Protein AF-A0A480AJV3-F1 (afdb_monomer)

Mean predicted aligned error: 17.76 Å

Structure (mmCIF, N/CA/C/O backbone):
data_AF-A0A480AJV3-F1
#
_entry.id   AF-A0A480AJV3-F1
#
loop_
_atom_site.group_PDB
_atom_site.id
_atom_site.type_symbol
_atom_site.label_atom_id
_atom_site.label_alt_id
_atom_site.label_comp_id
_atom_site.label_asym_id
_atom_site.label_entity_id
_atom_site.label_seq_id
_atom_site.pdbx_PDB_ins_code
_atom_site.Cartn_x
_atom_site.Cartn_y
_atom_site.Cartn_z
_atom_site.occupancy
_atom_site.B_iso_or_equiv
_atom_site.auth_seq_id
_atom_site.auth_comp_id
_atom_site.auth_asym_id
_atom_site.auth_atom_id
_atom_site.pdbx_PDB_model_num
ATOM 1 N N . MET A 1 1 ? 14.584 23.591 40.129 1.00 40.22 1 MET A N 1
ATOM 2 C CA . MET A 1 1 ? 14.994 22.717 39.008 1.00 40.22 1 MET A CA 1
ATOM 3 C C . MET A 1 1 ? 13.883 21.711 38.773 1.00 40.22 1 MET A C 1
ATOM 5 O O . MET A 1 1 ? 13.762 20.760 39.536 1.00 40.22 1 MET A O 1
ATOM 9 N N . ASN A 1 2 ? 13.018 21.972 37.791 1.00 44.03 2 ASN A N 1
ATOM 10 C CA . ASN A 1 2 ? 12.003 21.006 37.380 1.00 44.03 2 ASN A CA 1
ATOM 11 C C . ASN A 1 2 ? 12.729 19.828 36.737 1.00 44.03 2 ASN A C 1
ATOM 13 O O . ASN A 1 2 ? 13.434 20.005 35.747 1.00 44.03 2 ASN A O 1
ATOM 17 N N . LYS A 1 3 ? 12.602 18.644 37.340 1.00 48.44 3 LYS A N 1
ATOM 18 C CA . LYS A 1 3 ? 13.008 17.393 36.707 1.00 48.44 3 LYS A CA 1
ATOM 19 C C . LYS A 1 3 ? 12.096 17.217 35.502 1.00 48.44 3 LYS A C 1
ATOM 21 O O . LYS A 1 3 ? 10.948 16.806 35.654 1.00 48.44 3 LYS A O 1
ATOM 26 N N . GLU A 1 4 ? 12.578 17.614 34.331 1.00 54.16 4 GLU A N 1
ATOM 27 C CA . GLU A 1 4 ? 11.909 17.288 33.085 1.00 54.16 4 GLU A CA 1
ATOM 28 C C . GLU A 1 4 ? 11.774 15.771 33.028 1.00 54.16 4 GLU A C 1
ATOM 30 O O . GLU A 1 4 ? 12.743 15.019 33.149 1.00 54.16 4 GLU A O 1
ATOM 35 N N . ASN A 1 5 ? 10.522 15.337 32.973 1.00 54.91 5 ASN A N 1
ATOM 36 C CA . ASN A 1 5 ? 10.130 13.951 32.870 1.00 54.91 5 ASN A CA 1
ATOM 37 C C . ASN A 1 5 ? 10.635 13.470 31.505 1.00 54.91 5 ASN A C 1
ATOM 39 O O . ASN A 1 5 ? 9.994 13.718 30.484 1.00 54.91 5 ASN A O 1
ATOM 43 N N . LEU A 1 6 ? 11.842 12.894 31.476 1.00 60.22 6 LEU A N 1
ATOM 44 C CA . LEU A 1 6 ? 12.419 12.256 30.298 1.00 60.22 6 LEU A CA 1
ATOM 45 C C . LEU A 1 6 ? 11.498 11.093 29.928 1.00 60.22 6 LEU A C 1
ATOM 47 O O . LEU A 1 6 ? 11.652 9.975 30.410 1.00 60.22 6 LEU A O 1
ATOM 51 N N . SER A 1 7 ? 10.492 11.397 29.110 1.00 68.94 7 SER A N 1
ATOM 52 C CA . SER A 1 7 ? 9.582 10.433 28.512 1.00 68.94 7 SER A CA 1
ATOM 53 C C . SER A 1 7 ? 10.425 9.427 27.737 1.00 68.94 7 SER A C 1
ATOM 55 O O . SER A 1 7 ? 10.852 9.707 26.617 1.00 68.94 7 SER A O 1
ATOM 57 N N . VAL A 1 8 ? 10.673 8.266 28.343 1.00 78.19 8 VAL A N 1
ATOM 58 C CA . VAL A 1 8 ? 11.350 7.137 27.707 1.00 78.19 8 VAL A CA 1
ATOM 59 C C . VAL A 1 8 ? 10.588 6.819 26.426 1.00 78.19 8 VAL A C 1
ATOM 61 O O . VAL A 1 8 ? 9.407 6.471 26.459 1.00 78.19 8 VAL A O 1
ATOM 64 N N . TRP A 1 9 ? 11.243 7.015 25.283 1.00 80.44 9 TRP A N 1
ATOM 65 C CA . TRP A 1 9 ? 10.640 6.736 23.989 1.00 80.44 9 TRP A CA 1
ATOM 66 C C . TRP A 1 9 ? 10.301 5.247 23.909 1.00 80.44 9 TRP A C 1
ATOM 68 O O . TRP A 1 9 ? 11.178 4.396 24.054 1.00 80.44 9 TRP A O 1
ATOM 78 N N . ASN A 1 10 ? 9.021 4.939 23.701 1.00 83.31 10 ASN A N 1
ATOM 79 C CA . ASN A 1 10 ? 8.537 3.574 23.567 1.00 83.31 10 ASN A CA 1
ATOM 80 C C . ASN A 1 10 ? 8.103 3.325 22.111 1.00 83.31 10 ASN A C 1
ATOM 82 O O . ASN A 1 10 ? 7.113 3.919 21.679 1.00 83.31 10 ASN A O 1
ATOM 86 N N . PRO A 1 11 ? 8.780 2.433 21.362 1.00 83.12 11 PRO A N 1
ATOM 87 C CA . PRO A 1 11 ? 8.4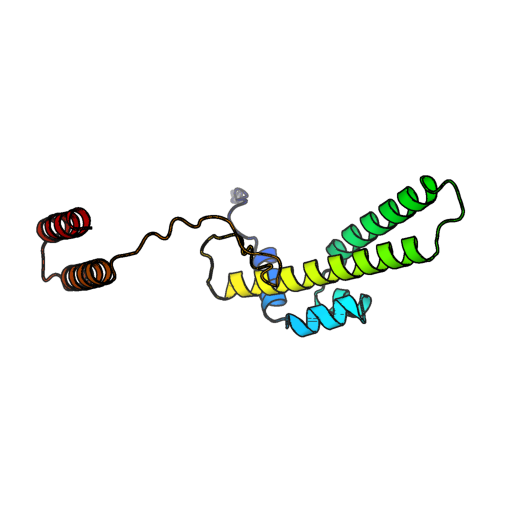28 2.129 19.973 1.00 83.12 11 PRO A CA 1
ATOM 88 C C . PRO A 1 11 ? 7.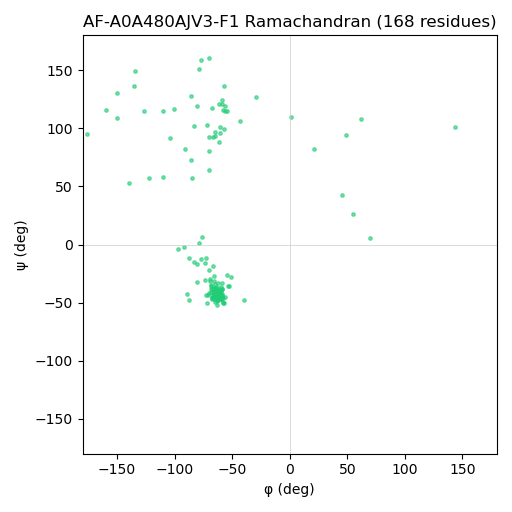069 1.434 19.815 1.00 83.12 11 PRO A C 1
ATOM 90 O O . PRO A 1 11 ? 6.520 1.414 18.716 1.00 83.12 11 PRO A O 1
ATOM 93 N N . PHE A 1 12 ? 6.528 0.847 20.884 1.00 86.06 12 PHE A N 1
ATOM 94 C CA . PHE A 1 12 ? 5.251 0.132 20.861 1.00 86.06 12 PHE A CA 1
ATOM 95 C C . PHE A 1 12 ? 4.048 1.046 21.102 1.00 86.06 12 PHE A C 1
ATOM 97 O O . PHE A 1 12 ? 2.912 0.626 20.890 1.00 86.06 12 PHE A O 1
ATOM 104 N N . VAL A 1 13 ? 4.278 2.290 21.536 1.00 84.38 13 VAL A N 1
ATOM 105 C CA . VAL A 1 13 ? 3.211 3.268 21.760 1.00 84.38 13 VAL A CA 1
ATOM 106 C C . VAL A 1 13 ? 3.160 4.213 20.559 1.00 84.38 13 VAL A C 1
ATOM 108 O O . VAL A 1 13 ? 4.121 4.948 20.325 1.00 84.38 13 VAL A O 1
ATOM 111 N N . PRO A 1 14 ? 2.054 4.230 19.791 1.00 83.12 14 PRO A N 1
ATOM 112 C CA . PRO A 1 14 ? 1.900 5.149 18.673 1.00 83.12 14 PRO A CA 1
ATOM 113 C C . PRO A 1 14 ? 2.038 6.596 19.139 1.00 83.12 14 PRO A C 1
ATOM 115 O O . PRO A 1 14 ? 1.448 6.999 20.146 1.00 83.12 14 PRO A O 1
ATOM 118 N N . SER A 1 15 ? 2.777 7.409 18.387 1.00 87.12 15 SER A N 1
ATOM 119 C CA . SER A 1 15 ? 2.854 8.833 18.692 1.00 87.12 15 SER A CA 1
ATOM 120 C C . SER A 1 15 ? 1.520 9.527 18.383 1.00 87.12 15 SER A C 1
ATOM 122 O O . SER A 1 15 ? 0.722 9.058 17.568 1.00 87.12 15 SER A O 1
ATOM 124 N N . LYS A 1 16 ? 1.292 10.716 18.961 1.00 87.06 16 LYS A N 1
ATOM 12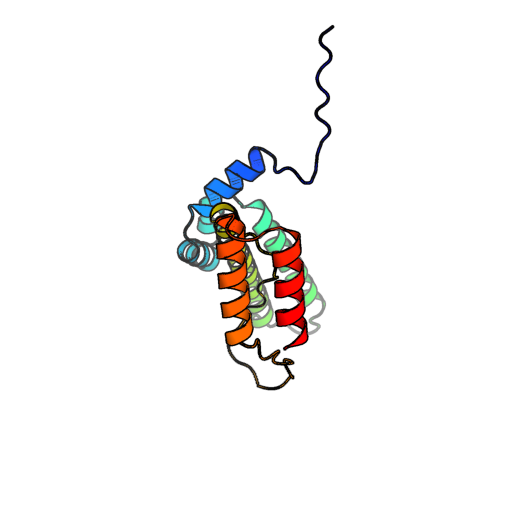5 C CA . LYS A 1 16 ? 0.123 11.557 18.620 1.00 87.06 16 LYS A CA 1
ATOM 126 C C . LYS A 1 16 ? 0.013 11.814 17.112 1.00 87.06 16 LYS A C 1
ATOM 128 O O . LYS A 1 16 ? -1.087 11.857 16.566 1.00 87.06 16 LYS A O 1
ATOM 133 N N . ARG A 1 17 ? 1.158 11.956 16.434 1.00 85.06 17 ARG A N 1
ATOM 134 C CA . ARG A 1 17 ? 1.228 12.129 14.978 1.00 85.06 17 ARG A CA 1
ATOM 135 C C . ARG A 1 17 ? 0.720 10.887 14.246 1.00 85.06 17 ARG A C 1
ATOM 137 O O . ARG A 1 17 ? -0.033 11.032 13.289 1.00 85.06 17 ARG A O 1
ATOM 144 N N . ASP A 1 18 ? 1.101 9.694 14.694 1.00 84.19 18 ASP A N 1
ATOM 145 C CA . ASP A 1 18 ? 0.700 8.434 14.056 1.00 84.19 18 ASP A CA 1
ATOM 146 C C . ASP A 1 18 ? -0.796 8.174 14.214 1.00 84.19 18 ASP A C 1
ATOM 148 O O . ASP A 1 18 ? -1.452 7.737 13.266 1.00 84.19 18 ASP A O 1
ATOM 152 N N . ILE A 1 19 ? -1.348 8.503 15.384 1.00 86.94 19 ILE A N 1
ATOM 153 C CA . ILE A 1 19 ? -2.785 8.404 15.660 1.00 86.94 19 ILE A CA 1
ATOM 154 C C . ILE A 1 19 ? -3.559 9.352 14.741 1.00 86.94 19 ILE A C 1
ATOM 156 O O . ILE A 1 19 ? -4.446 8.896 14.024 1.00 86.94 19 ILE A O 1
ATOM 160 N N . ASN A 1 20 ? -3.177 10.635 14.694 1.00 89.12 20 ASN A N 1
ATOM 161 C CA . ASN A 1 20 ? -3.859 11.629 13.861 1.00 89.12 20 ASN A CA 1
ATOM 162 C C . ASN A 1 20 ? -3.772 11.294 12.363 1.00 89.12 20 ASN A C 1
ATOM 164 O O . ASN A 1 20 ? -4.732 11.438 11.612 1.00 89.12 20 ASN A O 1
ATOM 168 N N . ARG A 1 21 ? -2.617 10.788 11.919 1.00 87.25 21 ARG A N 1
ATOM 169 C CA . ARG A 1 21 ? -2.447 10.347 10.534 1.00 87.25 21 ARG A CA 1
ATOM 170 C C . ARG A 1 21 ? -3.319 9.132 10.221 1.00 87.25 21 ARG A C 1
ATOM 172 O O . ARG A 1 21 ? -3.894 9.045 9.142 1.00 87.25 21 ARG A O 1
ATOM 179 N N . THR A 1 22 ? -3.413 8.184 11.150 1.00 88.38 22 THR A N 1
ATOM 180 C CA . THR A 1 22 ? -4.254 6.993 10.981 1.00 88.38 22 THR A CA 1
ATOM 181 C C . THR A 1 22 ? -5.734 7.374 10.937 1.00 88.38 22 THR A C 1
ATOM 183 O O . THR A 1 22 ? -6.457 6.851 10.091 1.00 88.38 22 THR A O 1
ATOM 186 N N . SER A 1 23 ? -6.182 8.315 11.775 1.00 88.06 23 SER A N 1
ATOM 187 C CA . SER A 1 23 ? -7.562 8.810 11.745 1.00 88.06 23 SER A CA 1
ATOM 188 C C . SER A 1 23 ? -7.902 9.542 10.455 1.00 88.06 23 SER A C 1
ATOM 190 O O . SER A 1 23 ? -8.941 9.256 9.866 1.00 88.06 23 SER A O 1
ATOM 192 N N . GLU A 1 24 ? -7.017 10.412 9.968 1.00 88.88 24 GLU A N 1
ATOM 193 C CA . GLU A 1 24 ? -7.199 11.103 8.687 1.00 88.88 24 GLU A CA 1
ATOM 194 C C . GLU A 1 24 ? -7.315 10.114 7.517 1.00 88.88 24 GLU A C 1
ATOM 196 O O . GLU A 1 24 ? -8.221 10.222 6.691 1.00 88.88 24 GLU A O 1
ATOM 201 N N . LEU A 1 25 ? -6.421 9.121 7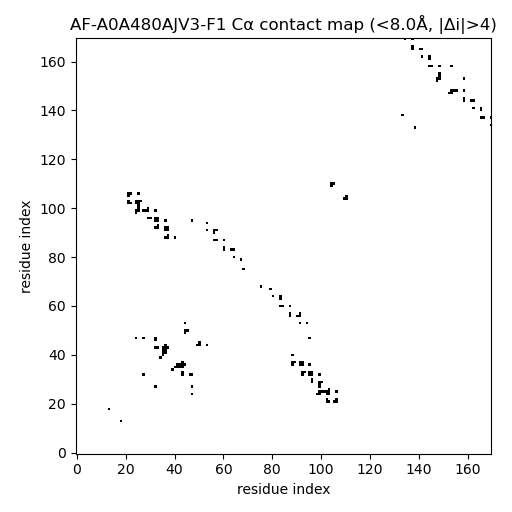.457 1.00 89.81 25 LEU A N 1
ATOM 202 C CA . LEU A 1 25 ? -6.390 8.137 6.373 1.00 89.81 25 LEU A CA 1
ATOM 203 C C . LEU A 1 25 ? -7.596 7.198 6.395 1.00 89.81 25 LEU A C 1
ATOM 205 O O . LEU A 1 25 ? -8.100 6.830 5.339 1.00 89.81 25 LEU A O 1
ATOM 209 N N . ALA A 1 26 ? -8.085 6.818 7.573 1.00 89.06 26 ALA A 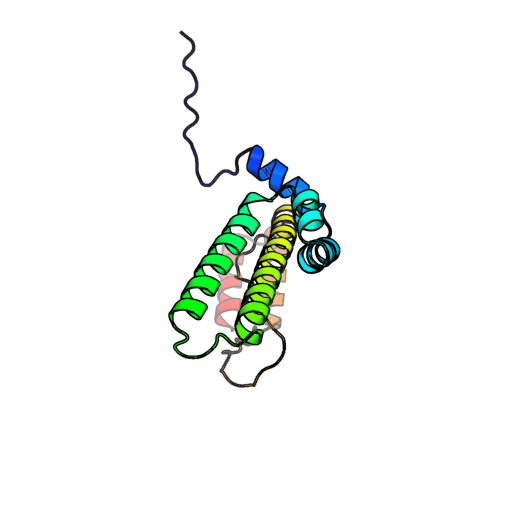N 1
ATOM 210 C CA . ALA A 1 26 ? -9.224 5.914 7.682 1.00 89.06 26 ALA A CA 1
ATOM 211 C C . ALA A 1 26 ? -10.555 6.538 7.235 1.00 89.06 26 ALA A C 1
ATOM 213 O O . ALA A 1 26 ? -11.492 5.817 6.895 1.00 89.06 26 ALA A O 1
ATOM 214 N N . GLN A 1 27 ? -10.651 7.867 7.235 1.00 89.94 27 GLN A N 1
ATOM 215 C CA . GLN A 1 27 ? -11.824 8.580 6.726 1.00 89.94 27 GLN A CA 1
ATOM 216 C C . GLN A 1 27 ? -11.859 8.626 5.190 1.00 89.94 27 GLN A C 1
ATOM 218 O O . GLN A 1 27 ? -12.882 8.979 4.603 1.00 89.94 27 GLN A O 1
ATOM 223 N N . LYS A 1 28 ? -10.755 8.276 4.518 1.00 89.12 28 LYS A N 1
ATOM 224 C CA . LYS A 1 28 ? -10.656 8.280 3.056 1.00 89.12 28 LYS A CA 1
ATOM 225 C C . LYS A 1 28 ? -11.325 7.040 2.463 1.00 89.12 28 LYS A C 1
ATOM 227 O O . LYS A 1 28 ? -11.360 5.967 3.066 1.00 89.12 28 LYS A O 1
ATOM 232 N N . ASN A 1 29 ? -11.838 7.178 1.243 1.00 89.25 29 ASN A N 1
ATOM 233 C CA . ASN A 1 29 ? -12.430 6.061 0.513 1.00 89.25 29 ASN A CA 1
ATOM 234 C C . ASN A 1 29 ? -11.335 5.290 -0.249 1.00 89.25 29 ASN A C 1
ATOM 236 O O . ASN A 1 29 ? -10.562 5.883 -1.002 1.00 89.25 29 ASN A O 1
ATOM 240 N N . GLU A 1 30 ? -11.277 3.970 -0.057 1.00 88.56 30 GLU A N 1
ATOM 241 C CA . GLU A 1 30 ? -10.304 3.071 -0.699 1.00 88.56 30 GLU A CA 1
ATOM 242 C C . GLU A 1 30 ? -10.429 3.066 -2.228 1.00 88.56 30 GLU A C 1
ATOM 244 O O . GLU A 1 30 ? -9.425 3.146 -2.931 1.00 88.56 30 GLU A O 1
ATOM 249 N N . ILE A 1 31 ? -11.660 3.027 -2.745 1.00 88.44 31 ILE A N 1
ATOM 250 C CA . ILE A 1 31 ? -11.933 3.003 -4.187 1.00 88.44 31 ILE A CA 1
ATOM 251 C C . ILE A 1 31 ? -11.518 4.337 -4.804 1.00 88.44 31 ILE A C 1
ATOM 253 O O . ILE A 1 31 ? -10.805 4.364 -5.803 1.00 88.44 31 ILE A O 1
ATOM 257 N N . LEU A 1 32 ? -11.908 5.448 -4.169 1.00 89.19 32 LEU A N 1
ATOM 258 C CA . LEU A 1 32 ? -11.545 6.785 -4.639 1.00 89.19 32 LEU A CA 1
ATOM 259 C C . LEU A 1 32 ? -10.027 6.986 -4.625 1.00 89.19 32 LEU A C 1
ATOM 261 O O . LEU A 1 32 ? -9.478 7.552 -5.562 1.00 89.19 32 LEU A O 1
ATOM 265 N N . THR A 1 33 ? -9.356 6.473 -3.592 1.00 89.62 33 THR A N 1
ATOM 266 C CA . THR A 1 33 ? -7.893 6.456 -3.494 1.00 89.62 33 THR A CA 1
ATOM 267 C C . THR A 1 33 ? -7.274 5.710 -4.671 1.00 89.62 33 THR A C 1
ATOM 269 O O . THR A 1 33 ? -6.396 6.254 -5.330 1.00 89.62 33 THR A O 1
ATOM 272 N N . GLY A 1 34 ? -7.761 4.505 -4.980 1.00 87.62 34 GLY A N 1
ATOM 273 C CA . GLY A 1 34 ? -7.268 3.723 -6.113 1.00 87.62 34 GLY A CA 1
ATOM 274 C C . GLY A 1 34 ? -7.439 4.447 -7.450 1.00 87.62 34 GLY A C 1
ATOM 275 O O . GLY A 1 34 ? -6.489 4.556 -8.221 1.00 87.62 34 GLY A O 1
ATOM 276 N N . VAL A 1 35 ? -8.625 5.008 -7.696 1.00 91.00 35 VAL A N 1
ATOM 277 C CA . VAL A 1 35 ? -8.929 5.751 -8.930 1.00 91.00 35 VAL A CA 1
ATOM 278 C C . VAL A 1 35 ? -8.047 6.992 -9.062 1.00 91.00 35 VAL A C 1
ATOM 280 O O . VAL A 1 35 ? -7.437 7.200 -10.112 1.00 91.00 35 VAL A O 1
ATOM 283 N N . LEU A 1 36 ? -7.934 7.799 -8.002 1.00 90.44 36 LEU A N 1
ATOM 284 C CA . LEU A 1 36 ? -7.083 8.988 -8.019 1.00 90.44 36 LEU A CA 1
ATOM 285 C C . LEU A 1 36 ? -5.611 8.613 -8.193 1.00 90.44 36 LEU A C 1
ATOM 287 O O . LEU A 1 36 ? -4.933 9.241 -8.989 1.00 90.44 36 LEU A O 1
ATOM 291 N N . SER A 1 37 ? -5.101 7.600 -7.496 1.00 87.12 37 SER A N 1
ATOM 292 C CA . SER A 1 37 ? -3.688 7.218 -7.595 1.00 87.12 37 SER A CA 1
ATOM 293 C C . SER A 1 37 ? -3.310 6.610 -8.948 1.00 87.12 37 SER A C 1
ATOM 295 O O . SER A 1 37 ? -2.170 6.790 -9.371 1.00 87.12 37 SER A O 1
ATOM 297 N N . PHE A 1 38 ? -4.243 5.937 -9.627 1.00 89.00 38 PHE A N 1
ATOM 298 C CA . PHE A 1 38 ? -3.983 5.288 -10.912 1.00 89.00 38 PHE A CA 1
ATOM 299 C C . PHE A 1 38 ? -4.191 6.222 -12.110 1.00 89.00 38 PHE A C 1
ATOM 301 O O . PHE A 1 38 ? -3.335 6.294 -12.987 1.00 89.00 38 PHE A O 1
ATOM 308 N N . ILE A 1 39 ? -5.313 6.950 -12.150 1.00 88.81 39 ILE A N 1
ATOM 309 C CA . ILE A 1 39 ? -5.692 7.791 -13.301 1.00 88.81 39 ILE A CA 1
ATOM 310 C C . ILE A 1 39 ? -5.115 9.202 -13.165 1.00 88.81 39 ILE A C 1
ATOM 312 O O . ILE A 1 39 ? -4.599 9.769 -14.124 1.00 88.81 39 ILE A O 1
ATOM 316 N N . PHE A 1 40 ? -5.177 9.771 -11.961 1.00 86.62 40 PHE A N 1
ATOM 317 C CA . PHE A 1 40 ? -4.766 11.145 -11.676 1.00 86.62 40 PHE A CA 1
ATOM 318 C C . PHE A 1 40 ? -3.692 11.166 -10.595 1.00 86.62 40 PHE A C 1
ATOM 320 O O . PHE A 1 40 ? -3.876 11.790 -9.551 1.00 86.62 40 PHE A O 1
ATOM 327 N N . PHE A 1 41 ? -2.577 10.469 -10.830 1.00 82.50 41 PHE A N 1
ATOM 328 C CA . PHE A 1 41 ? -1.532 10.239 -9.827 1.00 82.50 41 PHE A CA 1
ATOM 329 C C . PHE A 1 41 ? -1.230 11.457 -8.919 1.00 82.50 41 PHE A C 1
ATOM 331 O O . PHE A 1 41 ? -1.276 11.292 -7.695 1.00 82.50 41 PHE A O 1
ATOM 338 N N . PRO A 1 42 ? -1.037 12.691 -9.442 1.00 83.19 42 PRO A N 1
ATOM 339 C CA . PRO A 1 42 ? -0.823 13.874 -8.603 1.00 83.19 42 PRO A CA 1
ATOM 340 C C . PRO A 1 42 ? -1.981 14.178 -7.637 1.00 83.19 42 PRO A C 1
ATOM 342 O O . PRO A 1 42 ? -1.748 14.521 -6.479 1.00 83.19 42 PRO A O 1
ATOM 345 N N . ALA A 1 43 ? -3.229 14.011 -8.079 1.00 85.69 43 ALA A N 1
ATOM 346 C CA . ALA A 1 43 ? -4.414 14.201 -7.247 1.00 85.69 43 ALA A CA 1
ATOM 347 C C . ALA A 1 43 ? -4.478 13.168 -6.115 1.00 85.69 43 ALA A C 1
ATOM 349 O O . ALA A 1 43 ? -4.824 13.521 -4.989 1.00 85.69 43 ALA A O 1
ATOM 350 N N . GLY A 1 44 ? -4.079 11.916 -6.374 1.00 83.31 44 GLY A N 1
ATOM 351 C CA . GLY A 1 44 ? -3.955 10.891 -5.335 1.00 83.31 44 GLY A CA 1
ATOM 352 C C . GLY A 1 44 ? -2.971 11.284 -4.232 1.00 83.31 44 GLY A C 1
ATOM 353 O O . GLY A 1 44 ? -3.282 11.140 -3.050 1.00 83.31 44 GLY A O 1
ATOM 354 N N . LEU A 1 45 ? -1.822 11.864 -4.594 1.00 86.00 45 LEU A N 1
ATOM 355 C CA . LEU A 1 45 ? -0.828 12.323 -3.615 1.00 86.00 45 LEU A CA 1
ATOM 356 C C . LEU A 1 45 ? -1.365 13.427 -2.702 1.00 86.00 45 LEU A C 1
ATOM 358 O O . LEU A 1 45 ? -1.122 13.393 -1.492 1.00 86.00 45 LEU A O 1
ATOM 362 N N . ILE A 1 46 ? -2.088 14.385 -3.288 1.00 87.19 46 ILE A N 1
ATOM 363 C CA . ILE A 1 46 ? -2.705 15.506 -2.570 1.00 87.19 46 ILE A CA 1
ATOM 364 C C . ILE A 1 46 ? -3.821 14.988 -1.659 1.00 87.19 46 ILE A C 1
ATOM 366 O O . ILE A 1 46 ? -3.872 15.336 -0.482 1.00 87.19 46 ILE A O 1
ATOM 370 N N . TYR A 1 47 ? -4.673 14.098 -2.171 1.00 87.50 47 TYR A N 1
ATOM 371 C CA . TYR A 1 47 ? -5.814 13.546 -1.441 1.00 87.50 47 TYR A CA 1
ATOM 372 C C . TYR A 1 47 ? -5.415 12.806 -0.154 1.00 87.50 47 TYR A C 1
ATOM 374 O O . TYR A 1 47 ? -6.122 12.894 0.859 1.00 87.50 47 TYR A O 1
ATOM 382 N N . LEU A 1 48 ? -4.278 12.102 -0.189 1.00 85.75 48 LEU A N 1
ATOM 383 C CA . LEU A 1 48 ? -3.736 11.309 0.925 1.00 85.75 48 LEU A CA 1
ATOM 384 C C . LEU A 1 48 ? -2.674 12.041 1.748 1.00 85.75 48 LEU A C 1
ATOM 386 O O . LEU A 1 48 ? -2.175 11.476 2.725 1.00 85.75 48 LEU A O 1
ATOM 390 N N . ASN A 1 49 ? -2.290 13.256 1.340 1.00 86.56 49 ASN A N 1
ATOM 391 C CA . ASN A 1 49 ? -1.213 14.040 1.945 1.00 86.56 49 ASN A CA 1
ATOM 392 C C . ASN A 1 49 ? 0.056 13.190 2.208 1.00 86.56 49 ASN A C 1
ATOM 394 O O . ASN A 1 49 ? 0.670 13.189 3.284 1.00 86.56 49 ASN A O 1
ATOM 398 N N . ARG A 1 50 ? 0.405 12.345 1.229 1.00 82.56 50 ARG A N 1
ATOM 399 C CA . ARG A 1 50 ? 1.431 11.298 1.373 1.00 82.56 50 ARG A CA 1
ATOM 400 C C . ARG A 1 50 ? 2.300 11.185 0.129 1.00 82.56 50 ARG A C 1
ATOM 402 O O . ARG A 1 50 ? 2.500 10.100 -0.394 1.00 82.56 50 ARG A O 1
ATOM 409 N N . ALA A 1 51 ? 2.874 12.305 -0.304 1.00 82.12 51 ALA A N 1
ATOM 410 C CA . ALA A 1 51 ? 3.738 12.358 -1.486 1.00 82.12 51 ALA A CA 1
ATOM 411 C C . ALA A 1 51 ? 5.055 11.569 -1.336 1.00 82.12 51 ALA A C 1
ATOM 413 O O . ALA A 1 51 ? 5.557 11.004 -2.303 1.00 82.12 51 ALA A O 1
ATOM 414 N N . ILE A 1 52 ? 5.605 11.486 -0.119 1.00 84.38 52 ILE A N 1
ATOM 415 C CA . ILE A 1 52 ? 6.951 10.933 0.118 1.00 84.38 52 ILE A CA 1
ATOM 416 C C . ILE A 1 52 ? 7.037 9.432 -0.204 1.00 84.38 52 ILE A C 1
ATOM 418 O O . ILE A 1 52 ? 8.048 8.973 -0.727 1.00 84.38 52 ILE A O 1
ATOM 422 N N . ASN A 1 53 ? 6.004 8.644 0.108 1.00 84.12 53 ASN A N 1
ATOM 423 C CA . ASN A 1 53 ? 6.043 7.190 -0.083 1.00 84.12 53 ASN A CA 1
ATOM 424 C C . ASN A 1 53 ? 5.975 6.787 -1.568 1.00 84.12 53 ASN A C 1
ATOM 426 O O . ASN A 1 53 ? 6.866 6.064 -2.016 1.00 84.12 53 ASN A O 1
ATOM 430 N N . PRO A 1 54 ? 5.017 7.293 -2.363 1.00 82.88 54 PRO A N 1
ATOM 431 C CA . PRO A 1 54 ? 4.987 7.090 -3.807 1.00 82.88 54 PRO A CA 1
ATOM 432 C C . PRO A 1 54 ? 6.228 7.605 -4.520 1.00 82.88 54 PRO A C 1
ATOM 434 O O . PRO A 1 54 ? 6.664 6.985 -5.481 1.00 82.88 54 PRO A O 1
ATOM 437 N N . LEU A 1 55 ? 6.841 8.686 -4.025 1.00 85.88 55 LEU A N 1
ATOM 438 C CA . LEU A 1 55 ? 8.081 9.208 -4.595 1.00 85.88 55 LEU A CA 1
ATOM 439 C C . LEU A 1 55 ? 9.236 8.198 -4.499 1.00 85.88 55 LEU A C 1
ATOM 441 O O . LEU A 1 55 ? 10.057 8.121 -5.409 1.00 85.88 55 LEU A O 1
ATOM 445 N N . LYS A 1 56 ? 9.280 7.371 -3.445 1.00 88.12 56 LYS A N 1
ATOM 446 C CA . LYS A 1 56 ? 10.260 6.275 -3.342 1.00 88.12 56 LYS A CA 1
ATOM 447 C C . LYS A 1 56 ? 10.018 5.211 -4.407 1.00 88.12 56 LYS A C 1
ATOM 449 O O . LYS A 1 56 ? 10.958 4.803 -5.078 1.00 88.12 56 LYS A O 1
ATOM 454 N N . ILE A 1 57 ? 8.762 4.795 -4.581 1.00 86.50 57 ILE A N 1
ATOM 455 C CA . ILE A 1 57 ? 8.375 3.814 -5.608 1.00 86.50 57 ILE A CA 1
ATOM 456 C C . ILE A 1 57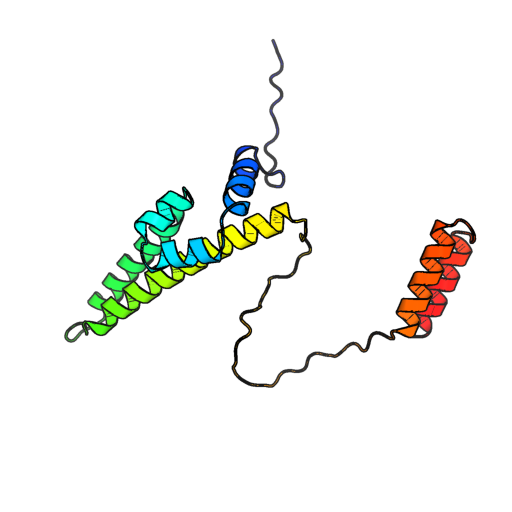 ? 8.720 4.356 -6.998 1.00 86.50 57 ILE A C 1
ATOM 458 O O . ILE A 1 57 ? 9.327 3.653 -7.800 1.00 86.50 57 ILE A O 1
ATOM 462 N N . PHE A 1 58 ? 8.438 5.635 -7.241 1.00 86.56 58 PHE A N 1
ATOM 463 C CA . PHE A 1 58 ? 8.814 6.324 -8.468 1.00 86.56 58 PHE A CA 1
ATOM 464 C C . PHE A 1 58 ? 10.337 6.314 -8.692 1.00 86.56 58 PHE A C 1
ATOM 466 O O . PHE A 1 58 ? 10.800 5.944 -9.769 1.00 86.56 58 PHE A O 1
ATOM 473 N N . GLY A 1 59 ? 11.132 6.604 -7.657 1.00 87.38 59 GLY A N 1
ATOM 474 C CA . GLY A 1 59 ? 12.592 6.494 -7.714 1.00 87.38 59 GLY A CA 1
ATOM 475 C C . GLY A 1 59 ? 13.077 5.093 -8.107 1.00 87.38 59 GLY A C 1
ATOM 476 O O . GLY A 1 59 ? 13.912 4.963 -9.002 1.00 87.38 59 GLY A O 1
ATOM 477 N N . TYR A 1 60 ? 12.508 4.036 -7.515 1.00 89.19 60 TYR A N 1
ATOM 478 C CA . TYR A 1 60 ? 12.837 2.655 -7.890 1.00 89.19 60 TYR A CA 1
ATOM 479 C C . TYR A 1 60 ? 12.466 2.339 -9.343 1.00 89.19 60 TYR A C 1
ATOM 481 O O . TYR A 1 60 ? 13.227 1.662 -10.030 1.00 89.19 60 TYR A O 1
ATOM 489 N N . THR A 1 61 ? 11.344 2.864 -9.840 1.00 87.25 61 THR A N 1
ATOM 490 C CA . THR A 1 61 ? 10.919 2.639 -11.232 1.00 87.25 61 THR A CA 1
ATOM 491 C C . THR A 1 61 ? 11.835 3.327 -12.243 1.00 87.25 61 THR A C 1
ATOM 493 O O . THR A 1 61 ? 12.114 2.757 -13.296 1.00 87.25 61 THR A O 1
ATOM 496 N N . ILE A 1 62 ? 12.380 4.503 -11.904 1.00 88.19 62 ILE A N 1
ATOM 497 C CA . ILE A 1 62 ? 13.384 5.190 -12.729 1.00 88.19 62 ILE A CA 1
ATOM 498 C C . ILE A 1 62 ? 14.666 4.362 -12.792 1.00 88.19 62 ILE A C 1
ATOM 500 O O . ILE A 1 62 ? 15.170 4.106 -13.883 1.00 88.19 62 ILE A O 1
ATOM 504 N N . ILE A 1 63 ? 15.175 3.913 -11.640 1.00 90.19 63 ILE A N 1
ATOM 505 C CA . ILE A 1 63 ? 16.397 3.096 -11.582 1.00 90.19 63 ILE A CA 1
ATOM 506 C C . ILE A 1 63 ? 16.210 1.813 -12.397 1.00 90.19 63 ILE A C 1
ATOM 508 O O . ILE A 1 63 ? 17.066 1.471 -13.209 1.00 90.19 63 ILE A O 1
ATOM 512 N N . LEU A 1 64 ? 15.068 1.139 -12.239 1.00 88.00 64 LEU A N 1
ATOM 513 C CA . LEU A 1 64 ? 14.740 -0.067 -12.995 1.00 88.00 64 LEU A CA 1
ATOM 514 C C . LEU A 1 64 ? 14.705 0.195 -14.508 1.00 88.00 64 LEU A C 1
ATOM 516 O O . LEU A 1 64 ? 15.272 -0.578 -15.274 1.00 88.00 64 LEU A O 1
ATOM 520 N N . SER A 1 65 ? 14.100 1.305 -14.937 1.00 86.31 65 SER A N 1
ATOM 521 C CA . SER A 1 65 ? 14.071 1.717 -16.346 1.00 86.31 65 SER A CA 1
ATOM 522 C C . SER A 1 65 ? 15.476 1.949 -16.910 1.00 86.31 65 SER A C 1
ATOM 524 O O . SER A 1 65 ? 15.790 1.487 -18.007 1.00 86.31 65 SER A O 1
ATOM 526 N N . VAL A 1 66 ? 16.359 2.597 -16.141 1.00 86.94 66 VAL A N 1
ATOM 527 C CA . VAL A 1 66 ? 17.761 2.810 -16.534 1.00 86.94 66 VAL A CA 1
ATOM 528 C C . VAL A 1 66 ? 18.509 1.481 -16.661 1.00 86.94 66 VAL A C 1
ATOM 530 O O . VAL A 1 66 ? 19.199 1.276 -17.656 1.00 86.94 66 VAL A O 1
ATOM 533 N N . LEU A 1 67 ? 18.339 0.558 -15.709 1.00 87.56 67 LEU A N 1
ATOM 534 C CA . LEU A 1 67 ? 18.972 -0.765 -15.761 1.00 87.56 67 LEU A CA 1
ATOM 535 C C . LEU A 1 67 ? 18.513 -1.576 -16.978 1.00 87.56 67 LEU A C 1
ATOM 537 O O . LEU A 1 67 ? 19.341 -2.176 -17.661 1.00 87.56 67 LEU A O 1
ATOM 541 N N . VAL A 1 68 ? 17.215 -1.553 -17.288 1.00 85.19 68 VAL A N 1
ATOM 542 C CA . VAL A 1 68 ? 16.651 -2.254 -18.454 1.00 85.19 68 VAL A CA 1
ATOM 543 C C . VAL A 1 68 ? 17.162 -1.658 -19.766 1.00 85.19 68 VAL A C 1
ATOM 545 O O . VAL A 1 68 ? 17.520 -2.404 -20.679 1.00 85.19 68 VAL A O 1
ATOM 548 N N . LYS A 1 69 ? 17.273 -0.325 -19.852 1.00 82.19 69 LYS A N 1
ATOM 549 C CA . LYS A 1 69 ? 17.881 0.343 -21.012 1.00 82.19 69 LYS A CA 1
ATOM 550 C C . LYS A 1 69 ? 19.361 0.004 -21.168 1.00 82.19 69 LYS A C 1
ATOM 552 O O . LYS A 1 69 ? 19.808 -0.204 -22.287 1.00 82.19 69 LYS A O 1
ATOM 557 N N . MET A 1 70 ? 20.109 -0.065 -20.068 1.00 82.75 70 MET A N 1
ATOM 558 C CA . MET A 1 70 ? 21.548 -0.343 -20.097 1.00 82.75 70 MET A CA 1
ATOM 559 C C . MET A 1 70 ? 21.859 -1.814 -20.416 1.00 82.75 70 MET A C 1
ATOM 561 O O . MET A 1 70 ? 22.883 -2.102 -21.025 1.00 82.75 70 MET A O 1
ATOM 565 N N . GLY A 1 71 ? 20.972 -2.740 -20.033 1.00 77.62 71 GLY A N 1
ATOM 566 C CA . GLY A 1 71 ? 21.083 -4.168 -20.347 1.00 77.62 71 GLY A CA 1
ATOM 567 C C . GLY A 1 71 ? 20.558 -4.570 -21.732 1.00 77.62 71 GLY A C 1
ATOM 568 O O . GLY A 1 71 ? 20.866 -5.666 -22.193 1.00 77.62 71 GLY A O 1
ATOM 569 N N . SER A 1 72 ? 19.788 -3.712 -22.411 1.00 74.06 72 SER A N 1
ATOM 570 C CA . SER A 1 72 ? 19.292 -3.987 -23.767 1.00 74.06 72 SER A CA 1
ATOM 571 C C . SER A 1 72 ? 20.351 -3.632 -24.809 1.00 74.06 72 SER A C 1
ATOM 573 O O . SER A 1 72 ? 20.548 -2.468 -25.143 1.00 74.06 72 SER A O 1
ATOM 575 N N . SER A 1 73 ? 21.041 -4.646 -25.337 1.00 63.47 73 SER A N 1
ATOM 576 C CA . SER A 1 73 ? 22.110 -4.490 -26.341 1.00 63.47 73 SER A CA 1
ATOM 577 C C . SER A 1 73 ? 21.605 -4.125 -27.747 1.00 63.47 73 SER A C 1
ATOM 579 O O . SER A 1 73 ? 22.395 -3.757 -28.612 1.00 63.47 73 SER A O 1
ATOM 581 N N . SER A 1 74 ? 20.298 -4.211 -27.986 1.00 57.00 74 SER A N 1
ATOM 582 C CA . SER A 1 74 ? 19.622 -3.858 -29.237 1.00 57.00 74 SER A CA 1
ATOM 583 C C . SER A 1 74 ? 18.377 -3.046 -28.904 1.00 57.00 74 SER A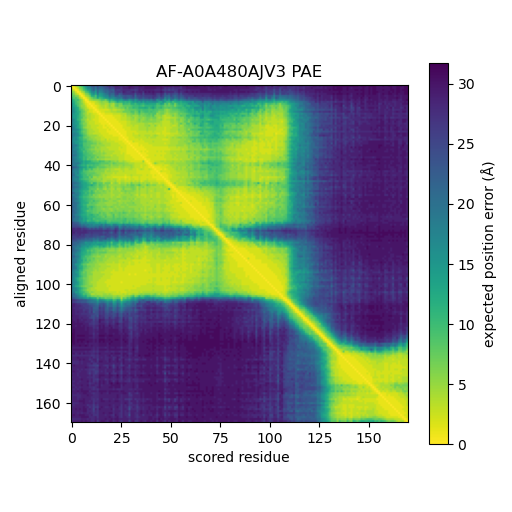 C 1
ATOM 585 O O . SER A 1 74 ? 17.695 -3.414 -27.952 1.00 57.00 74 SER A O 1
ATOM 587 N N . ASN A 1 75 ? 18.131 -1.964 -29.658 1.00 61.41 75 ASN A N 1
ATOM 588 C CA . ASN A 1 75 ? 17.022 -1.001 -29.546 1.00 61.41 75 ASN A CA 1
ATOM 589 C C . ASN A 1 75 ? 16.041 -1.265 -28.391 1.00 61.41 75 ASN A C 1
ATOM 591 O O . ASN A 1 75 ? 15.269 -2.222 -28.485 1.00 61.41 75 ASN A O 1
ATOM 595 N N . PRO A 1 76 ? 16.020 -0.425 -27.338 1.00 60.03 76 PRO A N 1
ATOM 596 C CA . PRO A 1 76 ? 15.072 -0.608 -26.249 1.00 60.03 76 PRO A CA 1
ATOM 597 C C . PRO A 1 76 ? 13.662 -0.611 -26.838 1.00 60.03 76 PRO A C 1
ATOM 599 O O . PRO A 1 76 ? 13.228 0.393 -27.400 1.00 60.03 76 PRO A O 1
ATOM 602 N N . GLU A 1 77 ? 12.960 -1.741 -26.751 1.00 64.75 77 GLU A N 1
ATOM 603 C CA . GLU A 1 77 ? 11.570 -1.789 -27.185 1.00 64.75 77 GLU A CA 1
ATOM 604 C C . GLU A 1 77 ? 10.791 -0.751 -26.371 1.00 64.75 77 GLU A C 1
ATOM 606 O O . GLU A 1 77 ? 10.808 -0.807 -25.135 1.00 64.75 77 GLU A O 1
ATOM 611 N N . GLU A 1 78 ? 10.096 0.181 -27.033 1.00 66.50 78 GLU A N 1
ATOM 612 C CA . GLU A 1 78 ? 9.237 1.184 -26.373 1.00 66.50 78 GLU A CA 1
ATOM 613 C C . GLU A 1 78 ? 8.252 0.532 -25.383 1.00 66.50 78 GLU A C 1
ATOM 615 O O . GLU A 1 78 ? 7.889 1.108 -24.351 1.00 66.50 78 GLU A O 1
ATOM 620 N N . ASN A 1 79 ? 7.884 -0.723 -25.651 1.00 74.31 79 ASN A N 1
ATOM 621 C CA . ASN A 1 79 ? 7.037 -1.557 -24.807 1.00 74.31 79 ASN A CA 1
ATOM 622 C C . ASN A 1 79 ? 7.612 -1.775 -23.399 1.00 74.31 79 ASN A C 1
ATOM 624 O O . ASN A 1 79 ? 6.861 -1.756 -22.423 1.00 74.31 79 ASN A O 1
ATOM 628 N N . SER A 1 80 ? 8.932 -1.937 -23.266 1.00 76.44 80 SER A N 1
ATOM 629 C CA . SER A 1 80 ? 9.588 -2.217 -21.981 1.00 76.44 80 SER A CA 1
ATOM 630 C C . SER A 1 80 ? 9.480 -1.037 -21.014 1.00 76.44 80 SER A C 1
ATOM 632 O O . SER A 1 80 ? 9.139 -1.207 -19.842 1.00 76.44 80 SER A O 1
ATOM 634 N N . THR A 1 81 ? 9.680 0.185 -21.510 1.00 78.00 81 THR A N 1
ATOM 635 C CA . THR A 1 81 ? 9.555 1.403 -20.706 1.00 78.00 81 THR A CA 1
ATOM 636 C C . THR A 1 81 ? 8.111 1.670 -20.305 1.00 78.00 81 THR A C 1
ATOM 638 O O . THR A 1 81 ? 7.860 1.994 -19.146 1.00 78.00 81 THR A O 1
ATOM 641 N N . ASN A 1 82 ? 7.158 1.450 -21.216 1.00 83.00 82 ASN A N 1
ATOM 642 C CA . ASN A 1 82 ? 5.730 1.601 -20.930 1.00 83.00 82 ASN A CA 1
ATOM 643 C C . ASN A 1 82 ? 5.256 0.593 -19.874 1.00 83.00 82 ASN A C 1
ATOM 645 O O . ASN A 1 82 ? 4.505 0.948 -18.964 1.00 83.00 82 ASN A O 1
ATOM 649 N N . PHE A 1 83 ? 5.747 -0.646 -19.942 1.00 86.38 83 PHE A N 1
ATOM 650 C CA . PHE A 1 83 ? 5.450 -1.679 -18.956 1.00 86.38 83 PHE A CA 1
ATOM 651 C C . PHE A 1 83 ? 6.015 -1.343 -17.568 1.00 86.38 83 PHE A C 1
ATOM 653 O O . PHE A 1 83 ? 5.308 -1.472 -16.570 1.00 86.38 83 PHE A O 1
ATOM 660 N N . ILE A 1 84 ? 7.255 -0.847 -17.489 1.00 86.81 84 ILE A N 1
ATOM 661 C CA . ILE A 1 84 ? 7.871 -0.417 -16.220 1.00 86.81 84 ILE A CA 1
ATOM 662 C C . ILE A 1 84 ? 7.107 0.765 -15.613 1.00 86.81 84 ILE A C 1
ATOM 664 O O . ILE A 1 84 ? 6.865 0.786 -14.404 1.00 86.81 84 ILE A O 1
ATOM 668 N N . SER A 1 85 ? 6.686 1.729 -16.435 1.00 86.00 85 SER A N 1
ATOM 669 C CA . SER A 1 85 ? 5.857 2.850 -15.986 1.00 86.00 85 SER A CA 1
ATOM 670 C C . SER A 1 85 ? 4.498 2.382 -15.459 1.00 86.00 85 SER A C 1
ATOM 672 O O . SER A 1 85 ? 4.086 2.812 -14.381 1.00 86.00 85 SER A O 1
ATOM 674 N N . LEU A 1 86 ? 3.829 1.458 -16.158 1.00 89.12 86 LEU A N 1
ATOM 675 C CA . LEU A 1 86 ? 2.563 0.873 -15.709 1.00 89.12 86 LEU A CA 1
ATOM 676 C C . LEU A 1 86 ? 2.730 0.101 -14.393 1.00 89.12 86 LEU A C 1
ATOM 678 O O . LEU A 1 86 ? 1.935 0.278 -13.468 1.00 89.12 86 LEU A O 1
ATOM 682 N N . LEU A 1 87 ? 3.795 -0.699 -14.272 1.00 89.75 87 LEU A N 1
ATOM 683 C CA . LEU A 1 87 ? 4.152 -1.383 -13.030 1.00 89.75 87 LEU A CA 1
ATOM 684 C C . LEU A 1 87 ? 4.353 -0.386 -11.888 1.00 89.75 87 LEU A C 1
ATOM 686 O O . LEU A 1 87 ? 3.791 -0.577 -10.812 1.00 89.75 87 LEU A O 1
ATOM 690 N N . GLY A 1 88 ? 5.076 0.707 -12.130 1.00 89.00 88 GLY A N 1
ATOM 691 C CA . GLY A 1 88 ? 5.286 1.765 -11.146 1.00 89.00 88 GLY A CA 1
ATOM 692 C C . GLY A 1 88 ? 3.987 2.388 -10.642 1.00 89.00 88 GLY A C 1
ATOM 693 O O . GLY A 1 88 ? 3.763 2.455 -9.433 1.00 89.00 88 GLY A O 1
ATOM 694 N N . ILE A 1 89 ? 3.101 2.785 -11.558 1.00 88.75 89 ILE A N 1
ATOM 695 C CA . ILE A 1 89 ? 1.798 3.380 -11.221 1.00 88.75 89 ILE A CA 1
ATOM 696 C C . ILE A 1 89 ? 0.907 2.367 -10.486 1.00 88.75 89 ILE A C 1
ATOM 698 O O . ILE A 1 89 ? 0.251 2.716 -9.500 1.00 88.75 89 ILE A O 1
ATOM 702 N N . SER A 1 90 ? 0.912 1.099 -10.907 1.00 89.44 90 SER A N 1
ATOM 703 C CA . SER A 1 90 ? 0.148 0.037 -10.244 1.00 89.44 90 SER A CA 1
ATOM 704 C C . SER A 1 90 ? 0.648 -0.233 -8.818 1.00 89.44 90 SER A C 1
ATOM 706 O O . SER A 1 90 ? -0.159 -0.320 -7.893 1.00 89.44 90 SER A O 1
ATOM 708 N N . ALA A 1 91 ? 1.969 -0.263 -8.608 1.00 90.75 91 ALA A N 1
ATOM 709 C CA . ALA A 1 91 ? 2.586 -0.464 -7.301 1.00 90.75 91 ALA A CA 1
ATOM 710 C C . ALA A 1 91 ? 2.284 0.700 -6.350 1.00 90.75 91 ALA A C 1
ATOM 712 O O . ALA A 1 91 ? 1.927 0.486 -5.192 1.00 90.75 91 ALA A O 1
ATOM 713 N N . ILE A 1 92 ? 2.359 1.934 -6.855 1.00 89.62 92 ILE A N 1
ATOM 714 C CA . ILE A 1 92 ? 1.935 3.136 -6.132 1.00 89.62 92 ILE A CA 1
ATOM 715 C C . ILE A 1 92 ? 0.468 3.021 -5.717 1.00 89.62 92 ILE A C 1
ATOM 717 O O . ILE A 1 92 ? 0.134 3.233 -4.553 1.00 89.62 92 ILE A O 1
ATOM 721 N N . THR A 1 93 ? -0.408 2.674 -6.658 1.00 91.56 93 THR A N 1
ATOM 722 C CA . THR A 1 93 ? -1.851 2.578 -6.415 1.00 91.56 93 THR A CA 1
ATOM 723 C C . THR A 1 93 ? -2.154 1.535 -5.345 1.00 91.56 93 THR A C 1
ATOM 725 O O . THR A 1 93 ? -2.882 1.817 -4.392 1.00 91.56 93 THR A O 1
ATOM 728 N N . ALA A 1 94 ? -1.548 0.351 -5.454 1.00 91.50 94 ALA A N 1
ATOM 729 C CA . ALA A 1 94 ? -1.688 -0.710 -4.467 1.00 91.50 94 ALA A CA 1
ATOM 730 C C . ALA A 1 94 ? -1.232 -0.247 -3.076 1.00 91.50 94 ALA A C 1
ATOM 732 O O . ALA A 1 94 ? -1.944 -0.454 -2.095 1.00 91.50 94 ALA A O 1
ATOM 733 N N . GLU A 1 95 ? -0.089 0.435 -2.981 1.00 90.88 95 GLU A N 1
ATOM 734 C CA . GLU A 1 95 ? 0.442 0.940 -1.714 1.00 90.88 95 GLU A CA 1
ATOM 735 C C . GLU A 1 95 ? -0.498 1.959 -1.054 1.00 90.88 95 GLU A C 1
ATOM 737 O O . GLU A 1 95 ? -0.753 1.883 0.153 1.00 90.88 95 GLU A O 1
ATOM 742 N N . GLN A 1 96 ? -1.075 2.867 -1.842 1.00 91.06 96 GLN A N 1
ATOM 743 C CA . GLN A 1 96 ? -2.023 3.866 -1.352 1.00 91.06 96 GLN A CA 1
ATOM 744 C C . GLN A 1 96 ? -3.329 3.224 -0.863 1.00 91.06 96 GLN A C 1
ATOM 746 O O . GLN A 1 96 ? -3.789 3.528 0.241 1.00 91.06 96 GLN A O 1
ATOM 751 N N . VAL A 1 97 ? -3.890 2.276 -1.622 1.00 91.38 97 VAL A N 1
ATOM 752 C CA . VAL A 1 97 ? -5.113 1.549 -1.236 1.00 91.38 97 VAL A CA 1
ATOM 753 C C . VAL A 1 97 ? -4.884 0.706 0.020 1.00 91.38 97 VAL A C 1
ATOM 755 O O . VAL A 1 97 ? -5.675 0.776 0.963 1.00 91.38 97 VAL A O 1
ATOM 758 N N . ILE A 1 98 ? -3.779 -0.044 0.082 1.00 91.12 98 ILE A N 1
ATOM 759 C CA . ILE A 1 98 ? -3.411 -0.850 1.257 1.00 91.12 98 ILE A CA 1
ATOM 760 C C . ILE A 1 98 ? -3.248 0.041 2.488 1.00 91.12 98 ILE A C 1
ATOM 762 O O . ILE A 1 98 ? -3.673 -0.339 3.579 1.00 91.12 98 ILE A O 1
ATOM 766 N N . THR A 1 99 ? -2.676 1.234 2.327 1.00 90.94 99 THR A N 1
ATOM 767 C CA . THR A 1 99 ? -2.487 2.185 3.427 1.00 90.94 99 THR A CA 1
ATOM 768 C C . THR A 1 99 ? -3.820 2.652 4.006 1.00 90.94 99 THR A C 1
ATOM 770 O O . THR A 1 99 ? -4.002 2.605 5.224 1.00 90.94 99 THR A O 1
ATOM 773 N N . VAL A 1 100 ? -4.773 3.052 3.158 1.00 90.50 100 VAL A N 1
ATOM 774 C CA . VAL A 1 100 ? -6.119 3.456 3.601 1.00 90.50 100 VAL A CA 1
ATOM 775 C C . VAL A 1 100 ? -6.834 2.291 4.274 1.00 90.50 100 VAL A C 1
ATOM 777 O O . VAL A 1 100 ? -7.332 2.431 5.391 1.00 90.50 100 VAL A O 1
ATOM 780 N N . ARG A 1 101 ? -6.816 1.110 3.650 1.00 90.56 101 ARG A N 1
ATOM 781 C CA . ARG A 1 101 ? -7.442 -0.097 4.201 1.00 90.56 101 ARG A CA 1
ATOM 782 C C . ARG A 1 101 ? -6.856 -0.472 5.563 1.00 90.56 101 ARG A C 1
ATOM 784 O O . ARG A 1 101 ? -7.600 -0.761 6.499 1.00 90.56 101 ARG A O 1
ATOM 791 N N . SER A 1 102 ? -5.535 -0.401 5.704 1.00 89.00 102 SER A N 1
ATOM 792 C CA . SER A 1 102 ? -4.836 -0.664 6.968 1.00 89.00 102 SER A CA 1
ATOM 793 C C . SER A 1 102 ? -5.204 0.361 8.042 1.00 89.00 102 SER A C 1
ATOM 795 O O . SER A 1 102 ? -5.414 -0.004 9.197 1.00 89.00 102 SER A O 1
ATOM 797 N N . ALA A 1 103 ? -5.324 1.643 7.683 1.00 89.31 103 ALA A N 1
ATOM 798 C CA . ALA A 1 103 ? -5.751 2.685 8.614 1.00 89.31 103 ALA A CA 1
ATOM 799 C C . ALA A 1 103 ? -7.189 2.455 9.110 1.00 89.31 103 ALA A C 1
ATOM 801 O O . ALA A 1 103 ? -7.455 2.550 10.309 1.00 89.31 103 ALA A O 1
ATOM 802 N N . ARG A 1 104 ? -8.099 2.059 8.211 1.00 88.69 104 ARG A N 1
ATOM 803 C CA . ARG A 1 104 ? -9.484 1.696 8.555 1.00 88.69 104 ARG A CA 1
ATOM 804 C C . ARG A 1 104 ? -9.554 0.490 9.479 1.00 88.69 104 ARG A C 1
ATOM 806 O O . ARG A 1 104 ? -10.297 0.519 10.454 1.00 88.69 104 ARG A O 1
ATOM 813 N N . GLN A 1 105 ? -8.757 -0.544 9.217 1.00 88.25 105 GLN A N 1
ATOM 814 C CA . GLN A 1 105 ? -8.687 -1.730 10.076 1.00 88.25 105 GLN A CA 1
ATOM 815 C C . GLN A 1 105 ? -8.219 -1.395 11.497 1.00 88.25 105 GLN A C 1
ATOM 817 O O . GLN A 1 105 ? -8.781 -1.918 12.458 1.00 88.25 105 GLN A O 1
ATOM 822 N N . ARG A 1 106 ? -7.236 -0.495 11.633 1.00 83.75 106 ARG A N 1
ATOM 823 C CA . ARG A 1 106 ? -6.719 -0.044 12.936 1.00 83.75 106 ARG A CA 1
ATOM 824 C C . ARG A 1 106 ? -7.762 0.716 13.756 1.00 83.75 106 ARG A C 1
ATOM 826 O O . ARG A 1 106 ? -7.815 0.527 14.963 1.00 83.75 106 ARG A O 1
ATOM 833 N N . LEU A 1 107 ? -8.597 1.540 13.120 1.00 81.00 107 LEU A N 1
ATOM 834 C CA . LEU A 1 107 ? -9.679 2.257 13.811 1.00 81.00 107 LEU A CA 1
ATOM 835 C C . LEU A 1 107 ? -10.923 1.4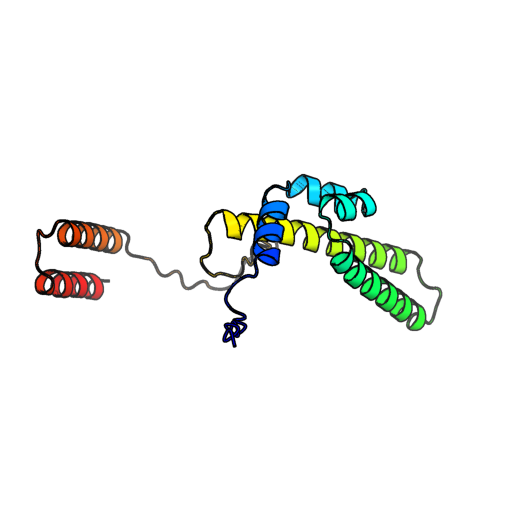03 14.056 1.00 81.00 107 LEU A C 1
ATOM 837 O O . LEU A 1 107 ? -11.597 1.584 15.063 1.00 81.00 107 LEU A O 1
ATOM 841 N N . GLY A 1 108 ? -11.222 0.463 13.161 1.00 71.12 108 GLY A N 1
ATOM 842 C CA . GLY A 1 108 ? -12.367 -0.442 13.276 1.00 71.12 108 GLY A CA 1
ATOM 843 C C . GLY A 1 108 ? -12.184 -1.587 14.279 1.00 71.12 108 GLY A C 1
ATOM 844 O O . GLY A 1 108 ? -13.015 -2.490 14.304 1.00 71.12 108 GLY A O 1
ATOM 845 N N . GLY A 1 109 ? -11.096 -1.609 15.057 1.00 58.50 109 GLY A N 1
ATOM 846 C CA . GLY A 1 109 ? -10.884 -2.576 16.141 1.00 58.50 109 GLY A CA 1
ATOM 847 C C . GLY A 1 109 ? -10.630 -4.030 15.714 1.00 58.50 109 GLY A C 1
ATOM 848 O O . GLY A 1 109 ? -10.500 -4.896 16.574 1.00 58.50 109 GLY A O 1
ATOM 849 N N . LYS A 1 110 ? -10.501 -4.336 14.414 1.00 54.56 110 LYS A N 1
ATOM 850 C CA . LYS A 1 110 ? -10.108 -5.675 13.929 1.00 54.56 110 LYS A CA 1
ATOM 851 C C . LYS A 1 110 ? -8.587 -5.826 13.908 1.00 54.56 110 LYS A C 1
ATOM 853 O O . LYS A 1 110 ? -7.987 -6.115 12.877 1.00 54.56 110 LYS A O 1
ATOM 858 N N . THR A 1 111 ? -7.944 -5.631 15.052 1.00 54.03 111 THR A N 1
ATOM 859 C CA . THR A 1 111 ? -6.573 -6.101 15.265 1.00 54.03 111 THR A CA 1
ATOM 860 C C . THR A 1 111 ? -6.636 -7.498 15.861 1.00 54.03 111 THR A C 1
ATOM 862 O O . THR A 1 111 ? -6.539 -7.685 17.069 1.00 54.03 111 THR A O 1
ATOM 865 N N . THR A 1 112 ? -6.804 -8.495 14.999 1.00 40.91 112 THR A N 1
ATOM 866 C CA . THR A 1 112 ? -6.342 -9.852 15.291 1.00 40.91 112 THR A CA 1
ATOM 867 C C . THR A 1 112 ? -5.468 -10.276 14.125 1.00 40.91 112 THR A C 1
ATOM 869 O O . THR A 1 112 ? -5.883 -10.312 12.970 1.00 40.91 112 THR A O 1
ATOM 872 N N . SER A 1 113 ? -4.203 -10.470 14.459 1.00 48.41 113 SER A N 1
ATOM 873 C CA . SER A 1 113 ? -3.096 -10.925 13.636 1.00 48.41 113 SER A CA 1
ATOM 874 C C . SER A 1 113 ? -3.455 -12.099 12.724 1.00 48.41 113 SER A C 1
ATOM 876 O O . SER A 1 113 ? -3.516 -13.228 13.194 1.00 48.41 113 SER A O 1
ATOM 878 N N . VAL A 1 114 ? -3.588 -11.846 11.423 1.00 39.50 114 VAL A N 1
ATOM 879 C CA . VAL A 1 114 ? -3.187 -12.773 10.352 1.00 39.50 114 VAL A CA 1
ATOM 880 C C . VAL A 1 114 ? -2.782 -11.903 9.154 1.00 39.50 114 VAL A C 1
ATOM 882 O O . VAL A 1 114 ? -3.541 -10.991 8.804 1.00 39.50 114 VAL A O 1
ATOM 885 N N . PRO A 1 115 ? -1.614 -12.112 8.513 1.00 42.69 115 PRO A N 1
ATOM 886 C CA . PRO A 1 115 ? -1.342 -11.476 7.232 1.00 42.69 115 PRO A CA 1
ATOM 887 C C . PRO A 1 115 ? -2.452 -11.908 6.273 1.00 42.69 115 PRO A C 1
ATOM 889 O O . PRO A 1 115 ? -2.625 -13.091 5.998 1.00 42.69 115 PRO A O 1
ATOM 892 N N . SER A 1 116 ? -3.258 -10.951 5.815 1.00 41.12 116 SER A N 1
ATOM 893 C CA . SER A 1 116 ? -4.305 -11.206 4.830 1.00 41.12 116 SER A CA 1
ATOM 894 C C . SER A 1 116 ? -3.651 -11.508 3.483 1.00 41.12 116 SER A C 1
ATOM 896 O O . SER A 1 116 ? -3.585 -10.648 2.608 1.00 41.12 116 SER A O 1
ATOM 898 N N . SER A 1 117 ? -3.186 -12.743 3.302 1.00 43.91 117 SER A N 1
ATOM 899 C CA . SER A 1 117 ? -2.987 -13.371 2.001 1.00 43.91 117 SER A CA 1
ATOM 900 C C . SER A 1 117 ? -4.357 -13.652 1.378 1.00 43.91 117 SER A C 1
ATOM 902 O O . SER A 1 117 ? -4.748 -14.794 1.181 1.00 43.91 117 SER A O 1
ATOM 904 N N . ASN A 1 118 ? -5.111 -12.593 1.097 1.00 43.12 118 ASN A N 1
ATOM 905 C CA . ASN A 1 118 ? -6.290 -12.640 0.241 1.00 43.12 118 ASN A CA 1
ATOM 906 C C . ASN A 1 118 ? -5.955 -11.900 -1.057 1.00 43.12 118 ASN A C 1
ATOM 908 O O . ASN A 1 118 ? -6.602 -10.924 -1.425 1.00 43.12 118 ASN A O 1
ATOM 912 N N . PHE A 1 119 ? -4.912 -12.379 -1.739 1.00 39.78 119 PHE A N 1
ATOM 913 C CA . PHE A 1 119 ? -4.872 -12.376 -3.199 1.00 39.78 119 PHE A CA 1
ATOM 914 C C . PHE A 1 119 ? -5.583 -13.655 -3.644 1.00 39.78 119 PHE A C 1
ATOM 916 O O . PHE A 1 119 ? -4.971 -14.648 -4.019 1.00 39.78 119 PHE A O 1
ATOM 923 N N . GLN A 1 120 ? -6.903 -13.659 -3.489 1.00 38.84 120 GLN A N 1
ATOM 924 C CA . GLN A 1 120 ? -7.755 -14.724 -3.983 1.00 38.84 120 GLN A CA 1
ATOM 925 C C . GLN A 1 120 ? -8.428 -14.176 -5.233 1.00 38.84 120 GLN A C 1
ATOM 927 O O . GLN A 1 120 ? -9.437 -13.490 -5.149 1.00 38.84 120 GLN A O 1
ATOM 932 N N . ASN A 1 121 ? -7.790 -14.411 -6.376 1.00 39.44 121 ASN A N 1
ATOM 933 C CA . ASN A 1 121 ? -8.482 -14.650 -7.630 1.00 39.44 121 ASN A CA 1
ATOM 934 C C . ASN A 1 121 ? -7.611 -15.569 -8.488 1.00 39.44 121 ASN A C 1
ATOM 936 O O . ASN A 1 121 ? -6.548 -15.187 -8.966 1.00 39.44 121 ASN A O 1
ATOM 940 N N . SER A 1 122 ? -8.114 -16.801 -8.596 1.00 44.69 122 SER A N 1
ATOM 941 C CA . SER A 1 122 ? -7.888 -17.782 -9.657 1.00 44.69 122 SER A CA 1
ATOM 942 C C . SER A 1 122 ? -6.442 -18.051 -10.072 1.00 44.69 122 SER A C 1
ATOM 944 O O . SER A 1 122 ? -5.974 -17.415 -11.000 1.00 44.69 122 SER A O 1
ATOM 946 N N . VAL A 1 123 ? -5.807 -19.076 -9.497 1.00 40.28 123 VAL A N 1
ATOM 947 C CA . VAL A 1 123 ? -5.113 -20.136 -10.255 1.00 40.28 123 VAL A CA 1
ATOM 948 C C . VAL A 1 123 ? -4.968 -21.354 -9.329 1.00 40.28 123 VAL A C 1
ATOM 950 O O . VAL A 1 123 ? -4.297 -21.298 -8.308 1.00 40.28 123 VAL A O 1
ATOM 953 N N . LEU A 1 124 ? -5.631 -22.435 -9.741 1.00 35.41 124 LEU A N 1
ATOM 954 C CA . LEU A 1 124 ? -5.277 -23.843 -9.553 1.00 35.41 124 LEU A CA 1
ATOM 955 C C . LEU A 1 124 ? -5.180 -24.432 -8.130 1.00 35.41 124 LEU A C 1
ATOM 957 O O . LEU A 1 124 ? -4.236 -24.252 -7.369 1.00 35.41 124 LEU A O 1
ATOM 961 N N . SER A 1 125 ? -6.193 -25.251 -7.865 1.00 42.38 125 SER A N 1
ATOM 962 C CA . SER A 1 125 ? -6.262 -26.375 -6.942 1.00 42.38 125 SER A CA 1
ATOM 963 C C . SER A 1 125 ? -4.931 -27.093 -6.709 1.00 42.38 125 SER A C 1
ATOM 965 O O . SER A 1 125 ? -4.348 -27.583 -7.666 1.00 42.38 125 SER A O 1
ATOM 967 N N . SER A 1 126 ? -4.558 -27.235 -5.432 1.00 44.47 126 SER A N 1
ATOM 968 C CA . SER A 1 126 ? -4.006 -28.438 -4.777 1.00 44.47 126 SER A CA 1
ATOM 969 C C . SER A 1 126 ? -2.948 -28.061 -3.737 1.00 44.47 126 SER A C 1
ATOM 971 O O . SER A 1 126 ? -1.802 -27.786 -4.079 1.00 44.47 126 SER A O 1
ATOM 973 N N . SER A 1 127 ? -3.318 -28.065 -2.456 1.00 36.31 127 SER A N 1
ATOM 974 C CA . SER A 1 127 ? -2.417 -28.426 -1.345 1.00 36.31 127 SER A CA 1
ATOM 975 C C . SER A 1 127 ? -3.191 -28.412 -0.025 1.00 36.31 127 SER A C 1
ATOM 977 O O . SER A 1 127 ? -3.416 -27.374 0.587 1.00 36.31 127 SER A O 1
ATOM 979 N N . SER A 1 128 ? -3.655 -29.606 0.353 1.00 46.69 128 SER A N 1
ATOM 980 C CA . SER A 1 128 ? -3.801 -30.107 1.728 1.00 46.69 128 SER A CA 1
ATOM 981 C C . SER A 1 128 ? -3.873 -29.060 2.850 1.00 46.69 128 SER A C 1
ATOM 983 O O . SER A 1 128 ? -2.891 -28.837 3.561 1.00 46.69 128 SER A O 1
ATOM 985 N N . SER A 1 129 ? -5.054 -28.485 3.088 1.00 37.69 129 SER A N 1
ATOM 986 C CA . SER A 1 129 ? -5.372 -28.003 4.429 1.00 37.69 129 SER A CA 1
ATOM 987 C C . SER A 1 129 ? -5.809 -29.210 5.253 1.00 37.69 129 SER A C 1
ATOM 989 O O . SER A 1 129 ? -6.765 -29.912 4.916 1.00 37.69 129 SER A O 1
ATOM 991 N N . LEU A 1 130 ? -5.071 -29.490 6.324 1.00 44.81 130 LEU A N 1
ATOM 992 C CA . LEU A 1 130 ? -5.539 -30.366 7.387 1.00 44.81 130 LEU A CA 1
ATOM 993 C C . LEU A 1 130 ? -6.808 -29.704 7.949 1.00 44.81 130 LEU A C 1
ATOM 995 O O . LEU A 1 130 ? -6.743 -28.741 8.713 1.00 44.81 130 LEU A O 1
ATOM 999 N N . SER A 1 131 ? -7.969 -30.136 7.462 1.00 41.56 131 SER A N 1
ATOM 1000 C CA . SER A 1 131 ? -9.265 -29.688 7.951 1.00 41.56 131 SER A CA 1
ATOM 1001 C C . SER A 1 131 ? -9.432 -30.278 9.346 1.00 41.56 131 SER A C 1
ATOM 1003 O O . SER A 1 131 ? -9.864 -31.419 9.499 1.00 41.56 131 SER A O 1
ATOM 1005 N N . TYR A 1 132 ? -9.029 -29.523 10.371 1.00 52.09 132 TYR A N 1
ATOM 1006 C CA . TYR A 1 132 ? -9.480 -29.789 11.728 1.00 52.09 132 TYR A CA 1
ATOM 1007 C C . TYR A 1 132 ? -11.000 -29.641 11.699 1.00 52.09 132 TYR A C 1
ATOM 1009 O O . TYR A 1 132 ? -11.529 -28.532 11.614 1.00 52.09 132 TYR A O 1
ATOM 1017 N N . LYS A 1 133 ? -11.703 -30.775 11.662 1.00 54.44 133 LYS A N 1
ATOM 1018 C CA . LYS A 1 133 ? -13.143 -30.819 11.883 1.00 54.44 133 LYS A CA 1
ATOM 1019 C C . LYS A 1 133 ? -13.362 -30.436 13.337 1.00 54.44 133 LYS A C 1
ATOM 1021 O O . LYS A 1 133 ? -13.269 -31.279 14.220 1.00 54.44 133 LYS A O 1
ATOM 1026 N N . THR A 1 134 ? -13.575 -29.153 13.585 1.00 62.28 134 THR A N 1
ATOM 1027 C CA . THR A 1 134 ? -14.042 -28.683 14.882 1.00 62.28 134 THR A CA 1
ATOM 1028 C C . THR A 1 134 ? -15.375 -29.372 15.160 1.00 62.28 134 THR A C 1
ATOM 1030 O O . THR A 1 134 ? -16.296 -29.257 14.352 1.00 62.28 134 THR A O 1
ATOM 1033 N N . ASP A 1 135 ? -15.474 -30.128 16.253 1.00 75.56 135 ASP A N 1
ATOM 1034 C CA . ASP A 1 135 ? -16.752 -30.711 16.651 1.00 75.56 135 ASP A CA 1
ATOM 1035 C C . ASP A 1 135 ? -17.660 -29.587 17.170 1.00 75.56 135 ASP A C 1
ATOM 1037 O O . ASP A 1 135 ? -17.498 -29.081 18.287 1.00 75.56 135 ASP A O 1
ATOM 1041 N N . ASP A 1 136 ? -18.612 -29.170 16.334 1.00 79.19 136 ASP A N 1
ATOM 1042 C CA . ASP A 1 136 ? -19.586 -28.119 16.638 1.00 79.19 136 ASP A CA 1
ATOM 1043 C C . ASP A 1 136 ? -20.356 -28.395 17.943 1.00 79.19 136 ASP A C 1
ATOM 1045 O O . ASP A 1 136 ? -20.793 -27.460 18.625 1.00 79.19 136 ASP A O 1
ATOM 10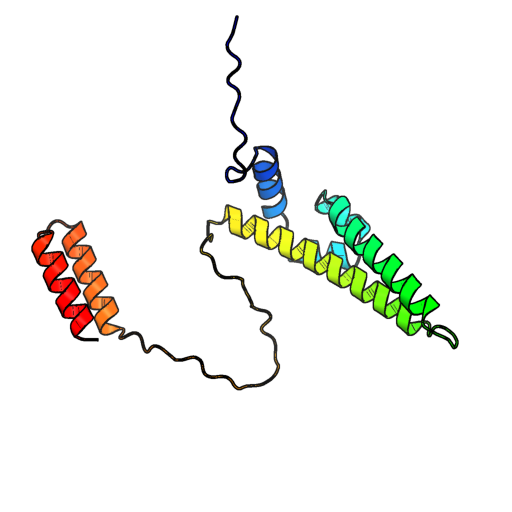49 N N . LYS A 1 137 ? -20.496 -29.669 18.343 1.00 81.12 137 LYS A N 1
ATOM 1050 C CA . LYS A 1 137 ? -21.134 -30.043 19.611 1.00 81.12 137 LYS A CA 1
ATOM 1051 C C . LYS A 1 137 ? -20.257 -29.685 20.802 1.00 81.12 137 LYS A C 1
ATOM 1053 O O . LYS A 1 137 ? -20.762 -29.120 21.772 1.00 81.12 137 LYS A O 1
ATOM 1058 N N . ALA A 1 138 ? -18.957 -29.952 20.722 1.00 80.38 138 ALA A N 1
ATOM 1059 C CA . ALA A 1 138 ? -18.023 -29.625 21.792 1.00 80.38 138 ALA A CA 1
ATOM 1060 C C . ALA A 1 138 ? -17.892 -28.106 21.980 1.00 80.38 138 ALA A C 1
ATOM 1062 O O . ALA A 1 138 ? -17.878 -27.616 23.109 1.00 80.38 138 ALA A O 1
ATOM 1063 N N . VAL A 1 139 ? -17.908 -27.340 20.883 1.00 84.56 139 VAL A N 1
ATOM 1064 C CA . VAL A 1 139 ? -17.928 -25.867 20.934 1.00 84.56 139 VAL A CA 1
ATOM 1065 C C . VAL A 1 139 ? -19.182 -25.354 21.642 1.00 84.56 139 VAL A C 1
ATOM 1067 O O . VAL A 1 139 ? -19.096 -24.445 22.471 1.00 84.56 139 VAL A O 1
ATOM 1070 N N . LYS A 1 140 ? -20.348 -25.946 21.356 1.00 88.88 140 LYS A N 1
ATOM 1071 C CA . LYS A 1 140 ? -21.608 -25.572 22.008 1.00 88.88 140 LYS A CA 1
ATOM 1072 C C . LYS A 1 140 ? -21.583 -25.864 23.513 1.00 88.88 140 LYS A C 1
ATOM 1074 O O . LYS A 1 140 ? -21.974 -24.997 24.291 1.00 88.88 140 LYS A O 1
ATOM 1079 N N . LEU A 1 141 ? -21.068 -27.027 23.919 1.00 87.19 141 LEU A N 1
ATOM 1080 C CA . LEU A 1 141 ? -20.949 -27.414 25.331 1.00 87.19 141 LEU A CA 1
ATOM 1081 C C . LEU A 1 141 ? -19.965 -26.525 26.101 1.00 87.19 141 LEU A C 1
ATOM 1083 O O . LEU A 1 141 ? -20.258 -26.108 27.217 1.00 87.19 141 LEU A O 1
ATOM 1087 N N . LEU A 1 142 ? -18.825 -26.170 25.500 1.00 87.56 142 LEU A N 1
ATOM 1088 C CA . LEU A 1 142 ? -17.862 -25.250 26.115 1.00 87.56 142 LEU A CA 1
ATOM 1089 C C . LEU A 1 142 ? -18.433 -23.840 26.285 1.00 87.56 142 LEU A C 1
ATOM 1091 O O . LEU A 1 142 ? -18.109 -23.157 27.257 1.00 87.56 142 LEU A O 1
ATOM 1095 N N . LYS A 1 143 ? -19.286 -23.403 25.352 1.00 91.69 143 LYS A N 1
ATOM 1096 C CA . LYS A 1 143 ? -19.968 -22.111 25.442 1.00 91.69 143 LYS A CA 1
ATOM 1097 C C . LYS A 1 143 ? -20.982 -22.092 26.587 1.00 91.69 143 LYS A C 1
ATOM 1099 O O . LYS A 1 143 ? -20.966 -21.150 27.370 1.00 91.69 143 LYS A O 1
ATOM 1104 N N . GLU A 1 144 ? -21.800 -23.135 26.708 1.00 90.75 144 GLU A N 1
ATOM 1105 C CA . GLU A 1 144 ? -22.772 -23.275 27.801 1.00 90.75 144 GLU A CA 1
ATOM 1106 C C . GLU A 1 144 ? -22.076 -23.382 29.167 1.00 90.75 144 GLU A C 1
ATOM 1108 O O . GLU A 1 144 ? -22.469 -22.718 30.123 1.00 90.75 144 GLU A O 1
ATOM 1113 N N . LEU A 1 145 ? -20.984 -24.149 29.253 1.00 89.44 145 LEU A N 1
ATOM 1114 C CA . LEU A 1 145 ? -20.197 -24.280 30.479 1.00 89.44 145 LEU A CA 1
ATOM 1115 C C . LEU A 1 145 ? -19.603 -22.936 30.928 1.00 89.44 145 LEU A C 1
ATOM 1117 O O . LEU A 1 145 ? -19.589 -22.620 32.116 1.00 89.44 145 LEU A O 1
ATOM 1121 N N . LYS A 1 146 ? -19.117 -22.135 29.973 1.00 90.38 146 LYS A N 1
ATOM 1122 C CA . LYS A 1 146 ? -18.600 -20.791 30.242 1.00 90.38 146 LYS A CA 1
ATOM 1123 C C . LYS A 1 146 ? -19.696 -19.858 30.767 1.00 90.38 146 LYS A C 1
ATOM 1125 O O . LYS A 1 146 ? -19.441 -19.106 31.699 1.00 90.38 146 LYS A O 1
ATOM 1130 N N . GLU A 1 147 ? -20.890 -19.916 30.189 1.00 90.69 147 GLU A N 1
ATOM 1131 C CA . GLU A 1 147 ? -22.026 -19.087 30.606 1.00 90.69 147 GLU A CA 1
ATOM 1132 C C . GLU A 1 147 ? -22.455 -19.399 32.049 1.00 90.69 147 GLU A C 1
ATOM 1134 O O . GLU A 1 147 ? -22.638 -18.481 32.843 1.00 90.69 147 GLU A O 1
ATOM 1139 N N . ARG A 1 148 ? -22.490 -20.683 32.434 1.00 86.94 148 ARG A N 1
ATOM 1140 C CA . ARG A 1 148 ? -22.775 -21.102 33.822 1.00 86.94 148 ARG A CA 1
ATOM 1141 C C . ARG A 1 148 ? -21.715 -20.644 34.822 1.00 86.94 148 ARG A C 1
ATOM 1143 O O . ARG A 1 148 ? -22.043 -20.282 35.949 1.00 86.94 148 ARG A O 1
ATOM 1150 N N . TYR A 1 149 ? -20.448 -20.641 34.413 1.00 89.38 149 TYR A N 1
ATOM 1151 C CA . TYR A 1 149 ? -19.355 -20.120 35.234 1.00 89.38 149 TYR A CA 1
ATOM 1152 C C . TYR A 1 149 ? -19.468 -18.604 35.439 1.00 89.38 149 TYR A C 1
ATOM 1154 O O . TYR A 1 149 ? -19.363 -18.123 36.562 1.00 89.38 149 TYR A O 1
ATOM 1162 N N . GLU A 1 150 ? -19.746 -17.845 34.375 1.00 88.62 150 GLU A N 1
ATOM 1163 C CA . GLU A 1 150 ? -19.944 -16.390 34.462 1.00 88.62 150 GLU A CA 1
ATOM 1164 C C . GLU A 1 150 ? -21.201 -16.014 35.268 1.00 88.62 150 GLU A C 1
ATOM 1166 O O . GLU A 1 150 ? -21.235 -14.956 35.896 1.00 88.62 150 GLU A O 1
ATOM 1171 N N . ALA A 1 151 ? -22.202 -16.898 35.309 1.00 91.12 151 ALA A N 1
ATOM 1172 C CA . ALA A 1 151 ? -23.387 -16.772 36.154 1.00 91.12 151 ALA A CA 1
ATOM 1173 C C . ALA A 1 151 ? -23.157 -17.169 37.632 1.00 91.12 151 ALA A C 1
ATOM 1175 O O . ALA A 1 151 ? -24.092 -17.088 38.428 1.00 91.12 151 ALA A O 1
ATOM 1176 N N . ASN A 1 152 ? -21.934 -17.564 38.023 1.00 86.88 152 ASN A N 1
ATOM 1177 C CA . ASN A 1 152 ? -21.581 -18.091 39.352 1.00 86.88 152 ASN A CA 1
ATOM 1178 C C . ASN A 1 152 ? -22.427 -19.307 39.789 1.00 86.88 152 ASN A C 1
ATOM 1180 O O . ASN A 1 152 ? -22.600 -19.552 40.983 1.00 86.88 152 ASN A O 1
ATOM 1184 N N . GLU A 1 153 ? -22.965 -20.074 38.836 1.00 85.19 153 GLU A N 1
ATOM 1185 C CA . GLU A 1 153 ? -23.775 -21.270 39.115 1.00 85.19 153 GLU A CA 1
ATOM 1186 C C . GLU A 1 153 ? -22.918 -22.501 39.434 1.00 85.19 153 GLU A C 1
ATOM 1188 O O . GLU A 1 153 ? -23.421 -23.488 39.968 1.00 85.19 153 GLU A O 1
ATOM 1193 N N . ILE A 1 154 ? -21.630 -22.454 39.090 1.00 87.44 154 ILE A N 1
ATOM 1194 C CA . ILE A 1 154 ? -20.657 -23.527 39.300 1.00 87.44 154 ILE A CA 1
ATOM 1195 C C . ILE A 1 154 ? -19.360 -22.959 39.871 1.00 87.44 154 ILE A C 1
ATOM 1197 O O . ILE A 1 154 ? -18.983 -21.823 39.582 1.00 87.44 154 ILE A O 1
ATOM 1201 N N . SER A 1 155 ? -18.662 -23.764 40.665 1.00 84.75 155 SER A N 1
ATOM 1202 C CA . SER A 1 155 ? -17.368 -23.391 41.241 1.00 84.75 155 SER A CA 1
ATOM 1203 C C . SER A 1 155 ? -16.215 -23.495 40.228 1.00 84.75 155 SER A C 1
ATOM 1205 O O . SER A 1 155 ? -16.283 -24.243 39.247 1.00 84.75 155 SER A O 1
ATOM 1207 N N . ASP A 1 156 ? -15.109 -22.788 40.484 1.00 87.44 156 ASP A N 1
ATOM 1208 C CA . ASP A 1 156 ? -13.876 -22.846 39.678 1.00 87.44 156 ASP A CA 1
ATOM 1209 C C . ASP A 1 156 ? -13.351 -24.274 39.471 1.00 87.44 156 ASP A C 1
ATOM 1211 O O . ASP A 1 156 ? -12.796 -24.598 38.415 1.00 87.44 156 ASP A O 1
ATOM 1215 N N . GLU A 1 157 ? -13.493 -25.129 40.485 1.00 87.00 157 GLU A N 1
ATOM 1216 C CA . GLU A 1 157 ? -13.033 -26.517 40.433 1.00 87.00 157 GLU A CA 1
ATOM 1217 C C . GLU A 1 157 ? -13.926 -27.365 39.522 1.00 87.00 157 GLU A C 1
ATOM 1219 O O . GLU A 1 157 ? -13.425 -28.100 38.666 1.00 87.00 157 GLU A O 1
ATOM 1224 N N . GLU A 1 158 ? -15.246 -27.193 39.620 1.00 82.94 158 GLU A N 1
ATOM 1225 C CA . GLU A 1 158 ? -16.218 -27.869 38.756 1.00 82.94 158 GLU A CA 1
ATOM 1226 C C . GLU A 1 158 ? -16.090 -27.429 37.296 1.00 82.94 158 GLU A C 1
ATOM 1228 O O . GLU A 1 158 ? -16.164 -28.263 36.390 1.00 82.94 158 GLU A O 1
ATOM 1233 N N . PHE A 1 159 ? -15.828 -26.143 37.051 1.00 89.44 159 PHE A N 1
ATOM 1234 C CA . PHE A 1 159 ? -15.595 -25.617 35.708 1.00 89.44 159 PHE A CA 1
ATOM 1235 C C . PHE A 1 159 ? -14.373 -26.266 35.046 1.00 89.44 159 PHE A C 1
ATOM 1237 O O . PHE A 1 159 ? -14.441 -26.704 33.893 1.00 89.44 159 PHE A O 1
ATOM 1244 N N . LYS A 1 160 ? -13.252 -26.373 35.771 1.00 89.56 160 LYS A N 1
ATOM 1245 C CA . LYS A 1 160 ? -12.019 -26.989 35.253 1.00 89.56 160 LYS A CA 1
ATOM 1246 C C . LYS A 1 160 ? -12.219 -28.468 34.929 1.00 89.56 160 LYS A C 1
ATOM 1248 O O . LYS A 1 160 ? -11.808 -28.905 33.854 1.00 89.56 160 LYS A O 1
ATOM 1253 N N . LEU A 1 161 ? -12.891 -29.205 35.812 1.00 90.44 161 LEU A N 1
ATOM 1254 C CA . LEU A 1 161 ? -13.134 -30.638 35.649 1.00 90.44 161 LEU A CA 1
ATOM 1255 C C . LEU A 1 161 ? -14.052 -30.914 34.446 1.00 90.44 161 LEU A C 1
ATOM 1257 O O . LEU A 1 161 ? -13.746 -31.756 33.600 1.00 90.44 161 LEU A O 1
ATOM 1261 N N . GLN A 1 162 ? -15.142 -30.153 34.305 1.00 85.50 162 GLN A N 1
ATOM 1262 C CA . GLN A 1 162 ? -16.070 -30.310 33.180 1.00 85.50 162 GLN A CA 1
ATOM 1263 C C . GLN A 1 162 ? -15.450 -29.886 31.845 1.00 85.50 162 GLN A C 1
ATOM 1265 O O . GLN A 1 162 ? -15.640 -30.564 30.834 1.00 85.50 162 GLN A O 1
ATOM 1270 N N . LYS A 1 163 ? -14.652 -28.811 31.833 1.00 89.12 163 LYS A N 1
ATOM 1271 C CA . LYS A 1 163 ? -13.918 -28.376 30.640 1.00 89.12 163 LYS A CA 1
ATOM 1272 C C . LYS A 1 163 ? -12.946 -29.452 30.163 1.00 89.12 163 LYS A C 1
ATOM 1274 O O . LYS A 1 163 ? -12.890 -29.724 28.967 1.00 89.12 163 LYS A O 1
ATOM 1279 N N . GLN A 1 164 ? -12.200 -30.062 31.084 1.00 88.50 164 GLN A N 1
ATOM 1280 C CA . GLN A 1 164 ? -11.266 -31.136 30.756 1.00 88.50 164 GLN A CA 1
ATOM 1281 C C . GLN A 1 164 ? -11.996 -32.349 30.171 1.00 88.50 164 GLN A C 1
ATOM 1283 O O . GLN A 1 164 ? -11.608 -32.833 29.114 1.00 88.50 164 GLN A O 1
ATOM 1288 N N . LYS A 1 165 ? -13.115 -32.762 30.776 1.00 88.69 165 LYS A N 1
ATOM 1289 C CA . LYS A 1 165 ? -13.933 -33.876 30.279 1.00 88.69 165 LYS A CA 1
ATOM 1290 C C . LYS A 1 165 ? -14.455 -33.656 28.853 1.00 88.69 165 LYS A C 1
ATOM 1292 O O . LYS A 1 165 ? -14.507 -34.599 28.071 1.00 88.69 165 LYS A O 1
ATOM 1297 N N . ILE A 1 166 ? -14.841 -32.424 28.507 1.00 85.75 166 ILE A N 1
ATOM 1298 C CA . ILE A 1 166 ? -15.295 -32.087 27.148 1.00 85.75 166 ILE A CA 1
ATOM 1299 C C . ILE A 1 166 ? -14.123 -32.132 26.164 1.00 85.75 166 ILE A C 1
ATOM 1301 O O . ILE A 1 166 ? -14.272 -32.669 25.073 1.00 85.75 166 ILE A O 1
ATOM 1305 N N . LEU A 1 167 ? -12.955 -31.614 26.548 1.00 84.00 167 LEU A N 1
ATOM 1306 C CA . LEU A 1 167 ? -11.765 -31.619 25.693 1.00 84.00 167 LEU A CA 1
ATOM 1307 C C . LEU A 1 167 ? -11.182 -33.023 25.480 1.00 84.00 167 LEU A C 1
ATOM 1309 O O . LEU A 1 167 ? -10.653 -33.280 24.409 1.00 84.00 167 LEU A O 1
ATOM 1313 N N . GLU A 1 168 ? -11.306 -33.924 26.458 1.00 86.06 168 GLU A N 1
ATOM 1314 C CA . GLU A 1 168 ? -10.918 -35.339 26.328 1.00 86.06 168 GLU A CA 1
ATOM 1315 C C . GLU A 1 168 ? -11.887 -36.155 25.453 1.00 86.06 168 GLU A C 1
ATOM 1317 O O . GLU A 1 168 ? -11.553 -37.261 25.038 1.00 86.06 168 GLU A O 1
ATOM 1322 N N . SER A 1 169 ? -13.088 -35.632 25.182 1.00 75.25 169 SER A N 1
ATOM 1323 C CA . SER A 1 169 ? -14.110 -36.306 24.365 1.00 75.25 169 SER A CA 1
ATOM 1324 C C . SER A 1 169 ? -14.060 -35.972 22.866 1.00 75.25 169 SER A C 1
ATOM 1326 O O . SER A 1 169 ? -14.866 -36.515 22.109 1.00 75.25 169 SER A O 1
ATOM 1328 N N . ILE A 1 170 ? -13.144 -35.084 22.459 1.00 70.94 170 ILE A N 1
ATOM 1329 C CA . ILE A 1 170 ? -12.881 -34.656 21.071 1.00 70.94 170 ILE A CA 1
ATOM 1330 C C . ILE A 1 170 ? -11.698 -35.454 20.521 1.00 70.94 170 ILE A C 1
ATOM 1332 O O . ILE A 1 170 ? -11.792 -35.908 19.359 1.00 70.94 170 ILE A O 1
#

pLDDT: mean 77.74, std 16.73, range [35.41, 91.69]

InterPro domains:
  IPR018649 SHOCT domain [PF09851] (142-167)

Secondary structure (DSSP, 8-state):
----------TTSPPHHHHHHHHHHHTS-HHHHHHHHHHSHHHHHHHTT--HHHHHHHHHHHHHHHHHHHH-SS---HHHHHHHHHHHHHHHHHHHHHHHHHHHHHHTT-----------S--------------HHHHHHHHHHHHHHHTT-S-HHHHHHHHHHHHTT-

Sequence (170 aa):
MNKENLSVWNPFVPSKRDINRTSELAQKNEILTGVLSFIFFPAGLIYLNRAINPLKIFGYTIILSVLVKMGSSSNPEENSTNFISLLGISAITAEQVITVRSARQRLGGKTTSVPSSNFQNSVLSSSSSLSYKTDDKAVKLLKELKERYEANEISDEEFKLQKQKILESI

Organism: NCBI:txid136072

Solvent-accessible surface area (backbone atoms only — not comparable to full-atom values): 10225 Å² total; per-residue (Å²): 132,84,79,74,79,78,74,75,86,53,93,87,55,80,49,74,66,54,51,54,51,33,55,59,38,35,73,51,56,48,67,60,41,31,49,27,26,58,77,40,42,72,58,23,30,61,77,67,74,49,55,70,63,47,51,51,52,49,52,52,38,51,53,49,49,51,52,55,52,72,68,41,93,59,81,71,57,70,63,58,56,52,49,45,51,50,51,36,40,50,53,38,18,52,53,53,25,51,48,26,50,49,23,34,36,66,72,68,68,66,82,69,96,66,87,81,84,73,86,80,75,90,83,81,92,86,78,87,74,85,75,78,79,73,57,66,65,57,57,51,51,54,50,53,54,49,51,38,45,76,67,66,76,48,52,76,67,58,51,53,53,53,52,50,56,53,64,74,72,109

Radius of gyration: 26.43 Å; Cα contacts (8 Å, |Δi|>4): 100; chains: 1; bounding box: 46×59×71 Å

Foldseek 3Di:
DPPDPPPDDDPVDDDPVRLVLLVLLLVDDLVVLLCCLQVVVVSSCVSSVNPPPLVVLVVVLVVVLVVQVVPPPDPRDPVVNVVSVNVSSNVRSVVSSVSSVVSNCVVVPPPDDDPPPPPDDDDDDDDDDPPPPDPPVLVVVLVVLVVCVVVVVDDPVVSVVVNVVSVVVD